Protein AF-A0A955TTD7-F1 (afdb_monomer)

Nearest PDB structures (foldseek):
  1kou-assembly1_A  TM=7.572E-01  e=1.643E-02  Halorhodospira halophila
  6zj8-assembly4_D  TM=6.982E-01  e=5.301E-02  Bordetella pertussis Tohama I
  6zj8-assembly3_C  TM=7.138E-01  e=6.038E-02  Bordetella pertussis Tohama I
  3mfx-assembly1_A  TM=6.572E-01  e=6.038E-02  Shewanella oneidensis
  3mfx-assembly2_C-2  TM=6.279E-01  e=3.829E-02  Shewanella oneidensis

Structure (mmCIF, N/CA/C/O backbone):
data_AF-A0A955TTD7-F1
#
_entry.id   AF-A0A955TTD7-F1
#
loop_
_atom_site.group_PDB
_atom_site.id
_atom_site.type_symbol
_atom_site.label_atom_id
_atom_site.label_alt_id
_atom_site.label_comp_id
_atom_site.label_asym_id
_atom_site.label_entity_id
_atom_site.label_seq_id
_atom_site.pdbx_PDB_ins_code
_atom_site.Cartn_x
_atom_site.Cartn_y
_atom_site.Cartn_z
_atom_site.occupancy
_atom_site.B_iso_or_equiv
_atom_site.auth_seq_id
_atom_site.auth_comp_id
_atom_site.auth_asym_id
_atom_site.auth_atom_id
_atom_site.pdbx_PDB_model_num
ATOM 1 N N . GLY A 1 1 ? -37.649 -7.348 32.195 1.00 76.44 1 GLY A N 1
ATOM 2 C CA . GLY A 1 1 ? -37.322 -6.720 30.898 1.00 76.44 1 GLY A CA 1
ATOM 3 C C . GLY A 1 1 ? -35.861 -6.312 30.873 1.00 76.44 1 GLY A C 1
ATOM 4 O O . GLY A 1 1 ? -35.166 -6.601 31.840 1.00 76.44 1 GLY A O 1
ATOM 5 N N . VAL A 1 2 ? -35.398 -5.681 29.789 1.00 82.06 2 VAL A N 1
ATOM 6 C CA . VAL A 1 2 ? -34.127 -4.926 29.776 1.00 82.06 2 VAL A CA 1
ATOM 7 C C . VAL A 1 2 ? -34.253 -3.781 30.783 1.00 82.06 2 VAL A C 1
ATOM 9 O O . VAL A 1 2 ? -35.307 -3.154 30.850 1.00 82.06 2 VAL A O 1
ATOM 12 N N . VAL A 1 3 ? -33.215 -3.556 31.587 1.00 84.88 3 VAL A N 1
ATOM 13 C CA . VAL A 1 3 ? -33.189 -2.521 32.638 1.00 84.88 3 VAL A CA 1
ATOM 14 C C . VAL A 1 3 ? -32.110 -1.469 32.353 1.00 84.88 3 VAL A C 1
ATOM 16 O O . VAL A 1 3 ? -32.214 -0.354 32.848 1.00 84.88 3 VAL A O 1
ATOM 19 N N . ALA A 1 4 ? -31.110 -1.779 31.517 1.00 88.38 4 ALA A N 1
ATOM 20 C CA . ALA A 1 4 ? -30.067 -0.837 31.116 1.00 88.38 4 ALA A CA 1
ATOM 21 C C . ALA A 1 4 ? -29.608 -1.046 29.661 1.00 88.38 4 ALA A C 1
ATOM 23 O O . ALA A 1 4 ? -29.599 -2.172 29.154 1.00 88.38 4 ALA A O 1
ATOM 24 N N . PHE A 1 5 ? -29.197 0.050 29.019 1.00 91.94 5 PHE A N 1
ATOM 25 C CA . PHE A 1 5 ? -28.624 0.108 27.672 1.00 91.94 5 PHE A CA 1
ATOM 26 C C . PHE A 1 5 ? -27.429 1.069 27.653 1.00 91.94 5 PHE A C 1
ATOM 28 O O . PHE A 1 5 ? -27.486 2.119 28.292 1.00 91.94 5 PHE A O 1
ATOM 35 N N . ALA A 1 6 ? -26.369 0.714 26.926 1.00 90.56 6 ALA A N 1
ATOM 36 C CA . ALA A 1 6 ? -25.225 1.585 26.682 1.00 90.56 6 ALA A CA 1
ATOM 37 C C . ALA A 1 6 ? -24.784 1.478 25.217 1.00 90.56 6 ALA A C 1
ATOM 39 O O . ALA A 1 6 ? -24.499 0.382 24.734 1.00 90.56 6 ALA A O 1
ATOM 40 N N . GLY A 1 7 ? -24.733 2.615 24.524 1.00 91.06 7 GLY A N 1
ATOM 41 C CA . GLY A 1 7 ? -24.202 2.736 23.170 1.00 91.06 7 GLY A CA 1
ATOM 42 C C . GLY A 1 7 ? -22.867 3.471 23.192 1.00 91.06 7 GLY A C 1
ATOM 43 O O . GLY A 1 7 ? -22.771 4.538 23.793 1.00 91.06 7 GLY A O 1
ATOM 44 N N . TYR A 1 8 ? -21.859 2.907 22.534 1.00 92.44 8 TYR A N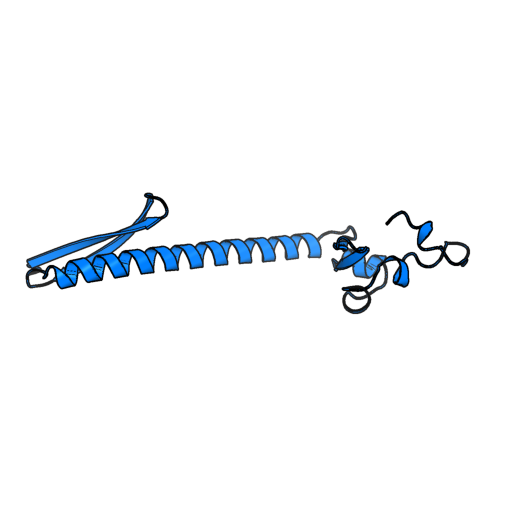 1
ATOM 45 C CA . TYR A 1 8 ? -20.527 3.485 22.399 1.00 92.44 8 TYR A CA 1
ATOM 46 C C . TYR A 1 8 ? -20.202 3.692 20.921 1.00 92.44 8 TYR A C 1
ATOM 48 O O . TYR A 1 8 ? -20.277 2.729 20.151 1.00 92.44 8 TYR A O 1
ATOM 56 N N . PRO A 1 9 ? -19.873 4.923 20.499 1.00 93.44 9 PRO A N 1
ATOM 57 C CA . PRO A 1 9 ? -19.512 5.178 19.117 1.00 93.44 9 PRO A CA 1
ATOM 58 C C . PRO A 1 9 ? -18.157 4.537 18.802 1.00 93.44 9 PRO A C 1
ATOM 60 O O . PRO A 1 9 ? -17.227 4.589 19.603 1.00 93.44 9 PRO A O 1
ATOM 63 N N . LEU A 1 10 ? -18.055 3.948 17.618 1.00 95.62 10 LEU A N 1
ATOM 64 C CA . LEU A 1 10 ? -16.788 3.575 17.000 1.00 95.62 10 LEU A CA 1
ATOM 65 C C . LEU A 1 10 ? -16.329 4.797 16.204 1.00 95.62 10 LEU A C 1
ATOM 67 O O . LEU A 1 10 ? -17.021 5.192 15.266 1.00 95.62 10 LEU A O 1
ATOM 71 N N . LEU A 1 11 ? -15.236 5.437 16.615 1.00 92.06 11 LEU A N 1
ATOM 72 C CA . LEU A 1 11 ? -14.808 6.732 16.081 1.00 92.06 11 LEU A CA 1
ATOM 73 C C . LEU A 1 11 ? -13.527 6.616 15.253 1.00 92.06 11 LEU A C 1
ATOM 75 O O . LEU A 1 11 ? -12.582 5.955 15.676 1.00 92.06 11 LEU A O 1
ATOM 79 N N . LYS A 1 12 ? -13.473 7.350 14.140 1.00 88.62 12 LYS A N 1
ATOM 80 C CA . LYS A 1 12 ? -12.256 7.650 13.374 1.00 88.62 12 LYS A CA 1
ATOM 81 C C . LYS A 1 12 ? -12.187 9.153 13.151 1.00 88.62 12 LYS A C 1
ATOM 83 O O . LYS A 1 12 ? -13.119 9.700 12.586 1.00 88.62 12 LYS A O 1
ATOM 88 N N . ASP A 1 13 ? -11.123 9.823 13.591 1.00 86.00 13 ASP A N 1
ATOM 89 C CA . ASP A 1 13 ? -10.920 11.267 13.365 1.00 86.00 13 ASP A CA 1
ATOM 90 C C . ASP A 1 13 ? -12.170 12.136 13.645 1.00 86.00 13 ASP A C 1
ATOM 92 O O . ASP A 1 13 ? -12.456 13.095 12.937 1.00 86.00 13 ASP A O 1
ATOM 96 N N . GLN A 1 14 ? -12.916 11.799 14.709 1.00 82.88 14 GLN A N 1
ATOM 97 C CA . GLN A 1 14 ? -14.195 12.415 15.120 1.00 82.88 14 GLN A CA 1
ATOM 98 C C . GLN A 1 14 ? -15.434 12.061 14.268 1.00 82.88 14 GLN A C 1
ATOM 100 O O . GLN A 1 14 ? -16.538 12.503 14.589 1.00 82.88 14 GLN A O 1
ATOM 105 N N . GLU A 1 15 ? -15.298 11.212 13.253 1.00 91.31 15 GLU A N 1
ATOM 106 C CA . GLU A 1 15 ? -16.392 10.621 12.479 1.00 91.31 15 GLU A CA 1
ATOM 107 C C . GLU A 1 15 ? -16.868 9.293 13.098 1.00 91.31 15 GLU A C 1
ATOM 109 O O . GLU A 1 15 ? -16.071 8.465 13.544 1.00 91.31 15 GLU A O 1
ATOM 114 N N . ILE A 1 16 ? -18.187 9.071 13.133 1.00 92.25 16 ILE A N 1
ATOM 115 C CA . ILE A 1 16 ? -18.786 7.834 13.652 1.00 92.25 16 ILE A CA 1
ATOM 116 C C . ILE A 1 16 ? -18.799 6.774 12.549 1.00 92.25 16 ILE A C 1
ATOM 118 O O . ILE A 1 16 ? -19.583 6.854 11.607 1.00 92.25 16 ILE A O 1
ATOM 122 N N . MET A 1 17 ? -17.995 5.729 12.723 1.00 93.25 17 MET A N 1
ATOM 123 C CA . MET A 1 17 ? -17.984 4.541 11.863 1.00 93.25 17 MET A CA 1
ATOM 124 C C . MET A 1 17 ? -19.138 3.582 12.177 1.00 93.25 17 MET A C 1
ATOM 126 O O . MET A 1 17 ? -19.542 2.774 11.342 1.00 93.25 17 MET A O 1
ATOM 130 N N . GLY A 1 18 ? -19.654 3.633 13.404 1.00 92.75 18 GLY A N 1
ATOM 131 C CA . GLY A 1 18 ? -20.729 2.767 13.869 1.00 92.75 18 GLY A CA 1
ATOM 132 C C . GLY A 1 18 ? -20.987 2.916 15.362 1.00 92.75 18 GLY A C 1
ATOM 133 O O . GLY A 1 18 ? -20.396 3.760 16.032 1.00 92.75 18 GLY A O 1
ATOM 134 N N . VAL A 1 19 ? -21.873 2.079 15.897 1.00 93.75 19 VAL A N 1
ATOM 135 C CA . VAL A 1 19 ? -22.201 2.057 17.328 1.00 93.75 19 VAL A CA 1
ATOM 136 C C . VAL A 1 19 ? -22.124 0.626 17.839 1.00 93.75 19 VAL A C 1
ATOM 138 O O . VAL A 1 19 ? -22.779 -0.268 17.306 1.00 93.75 19 VAL A O 1
ATOM 141 N N . MET A 1 20 ? -21.354 0.418 18.903 1.00 93.88 20 MET A N 1
ATOM 142 C CA . MET A 1 20 ? -21.404 -0.798 19.704 1.00 93.88 20 MET A CA 1
ATOM 143 C C . MET A 1 20 ? -22.458 -0.626 20.798 1.00 93.88 20 MET A C 1
ATOM 145 O O . MET A 1 20 ? -22.456 0.370 21.515 1.00 93.88 20 MET A O 1
ATOM 149 N N . ALA A 1 21 ? -23.352 -1.598 20.945 1.00 91.75 21 ALA A N 1
ATOM 150 C CA . ALA A 1 21 ? -24.447 -1.546 21.905 1.00 91.75 21 ALA A CA 1
ATOM 151 C C . ALA A 1 21 ? -24.374 -2.701 22.908 1.00 91.75 21 ALA A C 1
ATOM 153 O O . ALA A 1 21 ? -24.163 -3.852 22.523 1.00 91.75 21 ALA A O 1
ATOM 154 N N . LEU A 1 22 ? -24.619 -2.401 24.184 1.00 92.62 22 LEU A N 1
ATOM 155 C CA . LEU A 1 22 ? -24.759 -3.386 25.252 1.00 92.62 22 LEU A CA 1
ATOM 156 C C . LEU A 1 22 ? -26.128 -3.247 25.928 1.00 92.62 22 LEU A C 1
ATOM 158 O O . LEU A 1 22 ? -26.583 -2.139 26.216 1.00 92.62 22 LEU A O 1
ATOM 162 N N . PHE A 1 23 ? -26.769 -4.378 26.223 1.00 93.50 23 PHE A N 1
ATOM 163 C CA . PHE A 1 23 ? -28.071 -4.449 26.890 1.00 93.50 23 PHE A CA 1
ATOM 164 C C . PHE A 1 23 ? -27.964 -5.336 28.127 1.00 93.50 23 PHE A C 1
ATOM 166 O O . PHE A 1 23 ? -27.381 -6.419 28.066 1.00 93.50 23 PHE A O 1
ATOM 173 N N . ALA A 1 24 ? -28.555 -4.912 29.243 1.00 92.94 24 ALA A N 1
ATOM 174 C CA . ALA A 1 24 ? -28.508 -5.667 30.491 1.00 92.94 24 ALA A CA 1
ATOM 175 C C . ALA A 1 24 ? -29.837 -5.644 31.254 1.00 92.94 24 ALA A C 1
ATOM 177 O O . ALA A 1 24 ? -30.676 -4.755 31.094 1.00 92.94 24 ALA A O 1
ATOM 178 N N . LYS A 1 25 ? -30.026 -6.650 32.117 1.00 93.81 25 LYS A N 1
ATOM 179 C CA . LYS A 1 25 ? -31.155 -6.741 33.064 1.00 93.81 25 LYS A CA 1
ATOM 180 C C . LYS A 1 25 ? -30.845 -6.100 34.428 1.00 93.81 25 LYS A C 1
ATOM 182 O O . LYS A 1 25 ? -31.674 -6.165 35.327 1.00 93.81 25 LYS A O 1
ATOM 187 N N . SER A 1 26 ? -29.677 -5.477 34.572 1.00 93.00 26 SER A N 1
ATOM 188 C CA . SER A 1 26 ? -29.209 -4.760 35.762 1.00 93.00 26 SER A CA 1
ATOM 189 C C . SER A 1 26 ? -28.415 -3.512 35.343 1.00 93.00 26 SER A C 1
ATOM 191 O O . SER A 1 26 ? -27.887 -3.504 34.228 1.00 93.00 26 SER A O 1
ATOM 193 N N . PRO A 1 27 ? -28.304 -2.476 36.197 1.00 93.38 27 PRO A N 1
ATOM 194 C CA . PRO A 1 27 ? -27.476 -1.300 35.916 1.00 93.38 27 PRO A CA 1
ATOM 195 C C . PRO A 1 27 ? -26.005 -1.656 35.654 1.00 93.38 27 PRO A C 1
ATOM 197 O O . PRO A 1 27 ? -25.481 -2.609 36.235 1.00 93.38 27 PRO A O 1
ATOM 200 N N . PHE A 1 28 ? -25.335 -0.881 34.796 1.00 93.00 28 PHE A N 1
ATOM 201 C CA . PHE A 1 28 ? -23.901 -1.035 34.537 1.00 93.00 28 PHE A CA 1
ATOM 202 C C . PHE A 1 28 ? -23.062 -0.391 35.640 1.00 93.00 28 PHE A C 1
ATOM 204 O O . PHE A 1 28 ? -23.407 0.670 36.155 1.00 93.00 28 PHE A O 1
ATOM 211 N N . SER A 1 29 ? -21.929 -1.015 35.959 1.00 94.19 29 SER A N 1
ATOM 212 C CA . SER A 1 29 ? -20.897 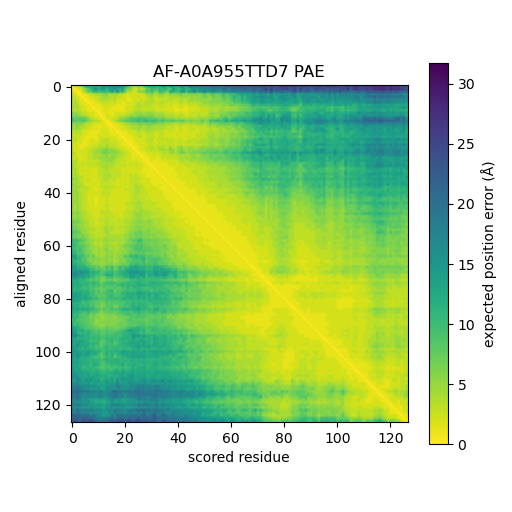-0.388 36.788 1.00 94.19 29 SER A CA 1
ATOM 213 C C . SER A 1 29 ? -20.046 0.583 35.963 1.00 94.19 29 SER A C 1
ATOM 215 O O . SER A 1 29 ? -19.901 0.402 34.751 1.00 94.19 29 SER A O 1
ATOM 217 N N . GLU A 1 30 ? -19.410 1.562 36.610 1.00 93.19 30 GLU A N 1
ATOM 218 C CA . GLU A 1 30 ? -18.443 2.441 35.933 1.00 93.19 30 GLU A CA 1
ATOM 219 C C . GLU A 1 30 ? -17.274 1.666 35.317 1.00 93.19 30 GLU A C 1
ATOM 221 O O . GLU A 1 30 ? -16.800 2.019 34.240 1.00 93.19 30 GLU A O 1
ATOM 226 N N . LEU A 1 31 ? -16.836 0.575 35.960 1.00 94.44 31 LEU A N 1
ATOM 227 C CA . LEU A 1 31 ? -15.813 -0.310 35.406 1.00 94.44 31 LEU A CA 1
ATOM 228 C C . LEU A 1 31 ? -16.264 -0.881 34.056 1.00 94.44 31 LEU A C 1
ATOM 230 O O . LEU A 1 31 ? -15.526 -0.789 33.081 1.00 94.44 31 LEU A O 1
ATOM 234 N N . THR A 1 32 ? -17.496 -1.395 33.974 1.00 92.44 32 THR A N 1
ATOM 235 C CA . THR A 1 32 ? -18.076 -1.917 32.726 1.00 92.44 32 THR A CA 1
ATOM 236 C C . THR A 1 32 ? -18.115 -0.853 31.631 1.00 92.44 32 THR A C 1
ATOM 238 O O . THR A 1 32 ? -17.725 -1.124 30.498 1.00 92.44 32 THR A O 1
ATOM 241 N N . LEU A 1 33 ? -18.558 0.360 31.965 1.00 91.06 33 LEU A N 1
ATOM 242 C CA . LEU A 1 33 ? -18.637 1.479 31.023 1.00 91.06 33 LEU A CA 1
ATOM 243 C C . LEU A 1 33 ? -17.244 1.920 30.533 1.00 91.06 33 LEU A C 1
ATOM 245 O O . LEU A 1 33 ? -17.050 2.177 29.344 1.00 91.06 33 LEU A O 1
ATOM 249 N N . ASN A 1 34 ? -16.244 1.942 31.416 1.00 91.00 34 ASN A N 1
ATOM 250 C CA . ASN A 1 34 ? -14.858 2.233 31.043 1.00 91.00 34 ASN A CA 1
ATOM 251 C C . ASN A 1 34 ? -14.255 1.149 30.144 1.00 91.00 34 ASN A C 1
ATOM 253 O O . ASN A 1 34 ? -13.583 1.475 29.164 1.00 91.00 34 ASN A O 1
ATOM 257 N N . THR A 1 35 ? -14.530 -0.124 30.430 1.00 91.75 35 THR A N 1
ATOM 258 C CA . THR A 1 35 ? -14.114 -1.235 29.567 1.00 91.75 35 THR A CA 1
ATOM 259 C C . THR A 1 35 ? -14.775 -1.151 28.191 1.00 91.75 35 THR A C 1
ATOM 261 O O . THR A 1 35 ? -14.092 -1.338 27.188 1.00 91.75 35 THR A O 1
ATOM 264 N N . LEU A 1 36 ? -16.070 -0.819 28.115 1.00 91.56 36 LEU A N 1
ATOM 265 C CA . LEU A 1 36 ? -16.764 -0.653 26.833 1.00 91.56 36 LEU A CA 1
ATOM 266 C C . LEU A 1 36 ? -16.142 0.447 25.975 1.00 91.56 36 LEU A C 1
ATOM 268 O O . LEU A 1 36 ? -15.953 0.224 24.784 1.00 91.56 36 LEU A O 1
ATOM 272 N N . ARG A 1 37 ? -15.763 1.580 26.579 1.00 89.56 37 ARG A N 1
ATOM 273 C CA . ARG A 1 37 ? -15.041 2.654 25.882 1.00 89.56 37 ARG A CA 1
ATOM 274 C C . ARG A 1 37 ? -13.700 2.177 25.315 1.00 89.56 37 ARG A C 1
ATOM 276 O O . ARG A 1 37 ? -13.403 2.407 24.152 1.00 89.56 37 ARG A O 1
ATOM 283 N N . MET A 1 38 ? -12.902 1.461 26.108 1.00 91.12 38 MET A N 1
ATOM 284 C CA . MET A 1 38 ? -11.631 0.919 25.609 1.00 91.12 38 MET A CA 1
ATOM 285 C C . MET A 1 38 ? -11.837 -0.062 24.452 1.00 91.12 38 MET A C 1
ATOM 287 O O . MET A 1 38 ? -11.049 -0.082 23.509 1.00 91.12 38 MET A O 1
ATOM 291 N N . ILE A 1 39 ? -12.872 -0.901 24.526 1.00 94.50 39 ILE A N 1
ATOM 292 C CA . ILE A 1 39 ? -13.178 -1.869 23.471 1.00 94.50 39 ILE A CA 1
ATOM 293 C C . ILE A 1 39 ? -13.689 -1.158 22.213 1.00 94.50 39 ILE A C 1
ATOM 295 O O . ILE A 1 39 ? -13.271 -1.537 21.122 1.00 94.50 39 ILE A O 1
ATOM 299 N N . SER A 1 40 ? -14.537 -0.128 22.331 1.00 93.62 40 SER A N 1
ATOM 300 C CA . SER A 1 40 ? -14.995 0.636 21.162 1.00 93.62 40 SER A CA 1
ATOM 301 C C . SER A 1 40 ? -13.829 1.264 20.408 1.00 93.62 40 SER A C 1
ATOM 303 O O . SER A 1 40 ? -13.794 1.172 19.183 1.00 93.62 40 SER A O 1
ATOM 305 N N . ASP A 1 41 ? -12.848 1.813 21.127 1.00 90.69 41 ASP A N 1
ATOM 306 C CA . ASP A 1 41 ? -11.672 2.433 20.512 1.00 90.69 41 ASP A CA 1
ATOM 307 C C . ASP A 1 41 ? -10.834 1.387 19.756 1.00 90.69 41 ASP A C 1
ATOM 309 O O . ASP A 1 41 ? -10.510 1.574 18.584 1.00 90.69 41 ASP A O 1
ATOM 313 N N . HIS A 1 42 ? -10.565 0.227 20.370 1.00 93.38 42 HIS A N 1
ATOM 314 C CA . HIS A 1 42 ? -9.831 -0.856 19.702 1.00 93.38 42 HIS A CA 1
ATOM 315 C C . HIS A 1 42 ? -10.576 -1.430 18.493 1.00 93.38 42 HIS A C 1
ATOM 317 O O . HIS A 1 42 ? -9.950 -1.745 17.481 1.00 93.38 42 HIS A O 1
ATOM 323 N N . ILE A 1 43 ? -11.901 -1.580 18.578 1.00 95.56 43 ILE A N 1
ATOM 324 C CA . ILE A 1 43 ? -12.712 -2.049 17.449 1.00 95.56 43 ILE A CA 1
ATOM 325 C C . ILE A 1 43 ? -12.661 -1.028 16.311 1.00 95.56 43 ILE A C 1
ATOM 327 O O . ILE A 1 43 ? -12.474 -1.428 15.164 1.00 95.56 43 ILE A O 1
ATOM 331 N N . ALA A 1 44 ? -12.790 0.267 16.609 1.00 94.31 44 ALA A N 1
ATOM 332 C CA . ALA A 1 44 ? -12.704 1.316 15.598 1.00 94.31 44 ALA A CA 1
ATOM 333 C C . ALA A 1 44 ? -11.345 1.284 14.877 1.00 94.31 44 ALA A C 1
ATOM 335 O O . ALA A 1 44 ? -11.309 1.199 13.649 1.00 94.31 44 ALA A O 1
ATOM 336 N N . MET A 1 45 ? -10.243 1.211 15.635 1.00 93.31 45 MET A N 1
ATOM 337 C CA . MET A 1 45 ? -8.889 1.074 15.081 1.00 93.31 45 MET A CA 1
ATOM 338 C C . MET A 1 45 ? -8.733 -0.183 14.213 1.00 93.31 45 MET A C 1
ATOM 340 O O . MET A 1 45 ? -8.119 -0.136 13.147 1.00 93.31 45 MET A O 1
ATOM 344 N N . ALA A 1 46 ? -9.286 -1.320 14.646 1.00 95.19 46 ALA A N 1
ATOM 345 C CA . ALA A 1 46 ? -9.202 -2.569 13.893 1.00 95.19 46 ALA A CA 1
ATOM 346 C C . ALA A 1 46 ? -10.001 -2.515 12.580 1.00 95.19 46 ALA A C 1
ATOM 348 O O . ALA A 1 46 ? -9.512 -2.981 11.549 1.00 95.19 46 ALA A O 1
ATOM 349 N N . ILE A 1 47 ? -11.208 -1.935 12.600 1.00 94.50 47 ILE A N 1
ATOM 350 C CA . ILE A 1 47 ? -12.025 -1.736 11.394 1.00 94.50 47 ILE A CA 1
ATOM 351 C C . ILE A 1 47 ? -11.288 -0.825 10.412 1.00 94.50 47 ILE A C 1
ATOM 353 O O . ILE A 1 47 ? -11.205 -1.153 9.229 1.00 94.50 47 ILE A O 1
ATOM 357 N N . GLU A 1 48 ? -10.728 0.285 10.890 1.00 92.81 48 GLU A N 1
ATOM 358 C CA . GLU A 1 48 ? -9.953 1.198 10.055 1.00 92.81 48 GLU A CA 1
ATOM 359 C C . GLU A 1 48 ? -8.745 0.496 9.424 1.00 92.81 48 GLU A C 1
ATOM 361 O O . GLU A 1 48 ? -8.579 0.536 8.202 1.00 92.81 48 GLU A O 1
ATOM 366 N N . GLY A 1 49 ? -7.934 -0.192 10.231 1.00 94.38 49 GLY A N 1
ATOM 367 C CA . GLY A 1 49 ? -6.768 -0.921 9.736 1.00 94.38 49 GLY A CA 1
ATOM 368 C C . GLY A 1 49 ? -7.145 -1.960 8.678 1.00 94.38 49 GLY A C 1
ATOM 369 O O . GLY A 1 49 ? -6.478 -2.072 7.648 1.00 94.38 49 GLY A O 1
ATOM 370 N N . TYR A 1 50 ? -8.260 -2.666 8.884 1.00 96.06 50 TYR A N 1
ATOM 371 C CA . TYR A 1 50 ? -8.790 -3.606 7.901 1.00 96.06 50 TYR A CA 1
ATOM 372 C C . TYR A 1 50 ? -9.209 -2.910 6.597 1.00 96.06 50 TYR A C 1
ATOM 374 O O . TYR A 1 50 ? -8.830 -3.365 5.518 1.00 96.06 50 TYR A O 1
ATOM 382 N N . GLN A 1 51 ? -9.938 -1.792 6.671 1.00 93.44 51 GLN A N 1
ATOM 383 C CA . GLN A 1 51 ? -10.375 -1.036 5.491 1.00 93.44 51 GLN A CA 1
ATOM 384 C C . GLN A 1 51 ? -9.196 -0.478 4.686 1.00 93.44 51 GLN A C 1
ATOM 386 O O . GLN A 1 51 ? -9.174 -0.621 3.463 1.00 93.44 51 GLN A O 1
ATOM 391 N N . VAL A 1 52 ? -8.195 0.105 5.355 1.00 96.12 52 VAL A N 1
ATOM 392 C CA . VAL A 1 52 ? -6.970 0.606 4.708 1.00 96.12 52 VAL A CA 1
ATOM 393 C C . VAL A 1 52 ? -6.233 -0.533 4.005 1.00 96.12 52 VAL A C 1
ATOM 395 O O . VAL A 1 52 ? -5.834 -0.397 2.847 1.00 96.12 52 VAL A O 1
ATOM 398 N N . HIS A 1 53 ? -6.099 -1.681 4.673 1.00 97.00 53 HIS A N 1
ATOM 399 C CA . HIS A 1 53 ? -5.441 -2.846 4.094 1.00 97.00 53 HIS A CA 1
ATOM 400 C C . HIS A 1 53 ? -6.182 -3.379 2.859 1.00 97.00 53 HIS A C 1
ATOM 402 O O . HIS A 1 53 ? -5.555 -3.632 1.831 1.00 97.00 53 HIS A O 1
ATOM 408 N N . GLN A 1 54 ? -7.513 -3.495 2.927 1.00 97.62 54 GLN A N 1
ATOM 409 C CA . GLN A 1 54 ? -8.337 -3.915 1.789 1.00 97.62 54 GLN A CA 1
ATOM 410 C C . GLN A 1 54 ? -8.236 -2.937 0.611 1.00 97.62 54 GLN A C 1
ATOM 412 O O . GLN A 1 54 ? -8.062 -3.369 -0.528 1.00 97.62 54 GLN A O 1
ATOM 417 N N . ALA A 1 55 ? -8.288 -1.628 0.869 1.00 96.56 55 ALA A N 1
ATOM 418 C CA . ALA A 1 55 ? -8.151 -0.614 -0.175 1.00 96.56 55 ALA A CA 1
ATOM 419 C C . ALA A 1 55 ? -6.785 -0.695 -0.877 1.00 96.56 55 ALA A C 1
ATOM 421 O O . ALA A 1 55 ? -6.716 -0.645 -2.106 1.00 96.56 55 ALA A O 1
ATOM 422 N N . HIS A 1 56 ? -5.705 -0.888 -0.113 1.00 97.94 56 HIS A N 1
ATOM 423 C CA . HIS A 1 56 ? -4.366 -1.073 -0.671 1.00 97.94 56 HIS A CA 1
ATOM 424 C C . HIS A 1 56 ? -4.263 -2.348 -1.523 1.00 97.94 56 HIS A C 1
ATOM 426 O O . HIS A 1 56 ? -3.701 -2.319 -2.618 1.00 97.94 56 HIS A O 1
ATOM 432 N N . GLN A 1 57 ? -4.825 -3.466 -1.051 1.00 97.75 57 GLN A N 1
ATOM 433 C CA . GLN A 1 57 ? -4.847 -4.7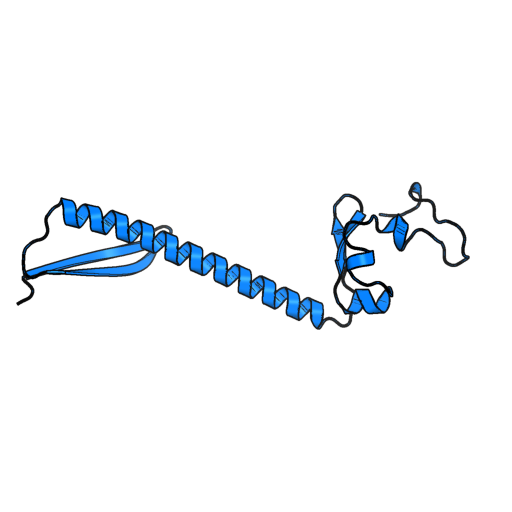23 -1.805 1.00 97.75 57 GLN A CA 1
ATOM 434 C C . GLN A 1 57 ? -5.612 -4.594 -3.124 1.00 97.75 57 GLN A C 1
ATOM 436 O O . GLN A 1 57 ? -5.125 -5.046 -4.161 1.00 97.75 57 GLN A O 1
ATOM 441 N N . GLU A 1 58 ? -6.785 -3.959 -3.109 1.00 97.88 58 GLU A N 1
ATOM 442 C CA . GLU A 1 58 ? -7.571 -3.759 -4.326 1.00 97.88 58 GLU A CA 1
ATOM 443 C C . GLU A 1 58 ? -6.833 -2.858 -5.322 1.00 97.88 58 GLU A C 1
ATOM 445 O O . GLU A 1 58 ? -6.771 -3.198 -6.504 1.00 97.88 58 GLU A O 1
ATOM 450 N N . LEU A 1 59 ? -6.201 -1.775 -4.858 1.00 97.75 59 LEU A N 1
ATOM 451 C CA . LEU A 1 59 ? -5.387 -0.912 -5.714 1.00 97.75 59 LEU A CA 1
ATOM 452 C C . LEU A 1 59 ? -4.193 -1.664 -6.322 1.00 97.75 59 LEU A C 1
ATOM 454 O O . LEU A 1 59 ? -3.961 -1.568 -7.526 1.00 97.75 59 LEU A O 1
ATOM 458 N N . SER A 1 60 ? -3.474 -2.462 -5.525 1.00 96.25 60 SER A N 1
ATOM 459 C CA . SER A 1 60 ? -2.373 -3.306 -6.020 1.00 96.25 60 SER A CA 1
ATOM 460 C C . SER A 1 60 ? -2.860 -4.258 -7.110 1.00 96.25 60 SER A C 1
ATOM 462 O O . SER A 1 60 ? -2.299 -4.308 -8.204 1.00 96.25 60 SER A O 1
ATOM 464 N N . ARG A 1 61 ? -3.980 -4.945 -6.864 1.00 96.81 61 ARG A N 1
ATOM 465 C CA . ARG A 1 61 ? -4.572 -5.887 -7.819 1.00 96.81 61 ARG A CA 1
ATOM 466 C C . ARG A 1 61 ? -5.089 -5.189 -9.080 1.00 96.81 61 ARG A C 1
ATOM 468 O O . ARG A 1 61 ? -5.154 -5.807 -10.143 1.00 96.81 61 ARG A O 1
ATOM 475 N N . GLN A 1 62 ? -5.535 -3.939 -8.981 1.00 97.00 62 GLN A N 1
ATOM 476 C CA . GLN A 1 62 ? -5.910 -3.135 -10.145 1.00 97.00 62 GLN A CA 1
ATOM 477 C C . GLN A 1 62 ? -4.680 -2.747 -10.967 1.00 97.00 62 GLN A C 1
ATOM 479 O O . GLN A 1 62 ? -4.686 -2.964 -12.179 1.00 97.00 62 GLN A O 1
ATOM 484 N N . ASN A 1 63 ? -3.6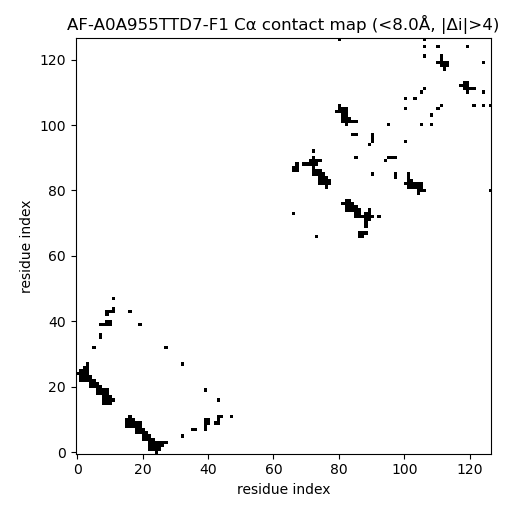17 -2.266 -10.321 1.00 95.19 63 ASN A N 1
ATOM 485 C CA . ASN A 1 63 ? -2.357 -1.928 -10.982 1.00 95.19 63 ASN A CA 1
ATOM 486 C C . ASN A 1 63 ? -1.758 -3.137 -11.711 1.00 95.19 63 ASN A C 1
ATOM 488 O O . ASN A 1 63 ? -1.399 -3.025 -12.881 1.00 95.19 63 ASN A O 1
ATOM 492 N N . GLU A 1 64 ? -1.733 -4.308 -11.071 1.00 93.81 64 GLU A N 1
ATOM 493 C CA . GLU A 1 64 ? -1.288 -5.559 -11.698 1.00 93.81 64 GLU A CA 1
ATOM 494 C C . GLU A 1 64 ? -2.097 -5.892 -12.957 1.00 93.81 64 GLU A C 1
ATOM 496 O O . GLU A 1 64 ? -1.520 -6.222 -13.990 1.00 93.81 64 GLU A O 1
ATOM 501 N N . ARG A 1 65 ? -3.430 -5.755 -12.917 1.00 96.12 65 ARG A N 1
ATOM 502 C CA . ARG A 1 65 ? -4.286 -5.995 -14.094 1.00 96.12 65 ARG A CA 1
ATOM 503 C C . ARG A 1 65 ? -4.029 -4.994 -15.219 1.00 96.12 65 ARG A C 1
ATOM 505 O O . ARG A 1 65 ? -4.027 -5.385 -16.387 1.00 96.12 65 ARG A O 1
ATOM 512 N N . ILE A 1 66 ? -3.820 -3.722 -14.889 1.00 95.88 66 ILE A N 1
ATOM 513 C CA . ILE A 1 66 ? -3.498 -2.682 -15.875 1.00 95.88 66 ILE A CA 1
ATOM 514 C C . ILE A 1 66 ? -2.159 -3.007 -16.543 1.00 95.88 66 ILE A C 1
ATOM 516 O O . ILE A 1 66 ? -2.095 -3.111 -17.765 1.00 95.88 66 ILE A O 1
ATOM 520 N N . LEU A 1 67 ? -1.111 -3.260 -15.756 1.00 95.50 67 LEU A N 1
ATOM 521 C CA . LEU A 1 67 ? 0.213 -3.596 -16.283 1.00 95.50 67 LEU A CA 1
ATOM 522 C C . LEU A 1 67 ? 0.203 -4.896 -17.096 1.00 95.50 67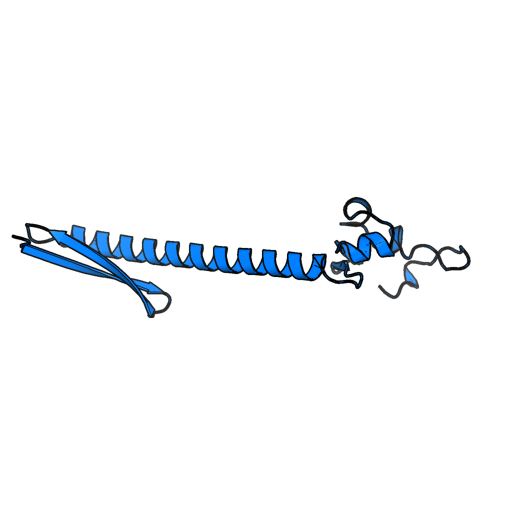 LEU A C 1
ATOM 524 O O . LEU A 1 67 ? 0.851 -4.961 -18.140 1.00 95.50 67 LEU A O 1
ATOM 528 N N . ALA A 1 68 ? -0.545 -5.910 -16.652 1.00 94.25 68 ALA A N 1
ATOM 529 C CA . ALA A 1 68 ? -0.663 -7.191 -17.346 1.00 94.25 68 ALA A CA 1
ATOM 530 C C . ALA A 1 68 ? -1.413 -7.096 -18.685 1.00 94.25 68 ALA A C 1
ATOM 532 O O . ALA A 1 68 ? -1.146 -7.894 -19.583 1.00 94.25 68 ALA A O 1
ATOM 533 N N . SER A 1 69 ? -2.344 -6.146 -18.821 1.00 95.31 69 SER A N 1
ATOM 534 C CA . SER A 1 69 ? -3.138 -5.946 -20.043 1.00 95.31 69 SER A CA 1
ATOM 535 C C . SER A 1 69 ? -2.555 -4.911 -21.007 1.00 95.31 69 SER A C 1
ATOM 537 O O . SER A 1 69 ? -2.972 -4.868 -22.165 1.00 95.31 69 SER A O 1
ATOM 539 N N . ALA A 1 70 ? -1.587 -4.103 -20.567 1.00 95.62 70 ALA A N 1
ATOM 540 C CA . ALA A 1 70 ? -0.907 -3.141 -21.424 1.00 95.62 70 ALA A CA 1
ATOM 541 C C . ALA A 1 70 ? -0.200 -3.843 -22.599 1.00 95.62 70 ALA A C 1
ATOM 543 O O . ALA A 1 70 ? 0.520 -4.828 -22.423 1.00 95.62 70 ALA A O 1
ATOM 544 N N . GLY A 1 71 ? -0.406 -3.320 -23.812 1.00 92.75 71 GLY A N 1
ATOM 545 C CA . GLY A 1 71 ? 0.297 -3.784 -25.013 1.00 92.75 71 GLY A CA 1
ATOM 546 C C . GLY A 1 71 ? 1.735 -3.267 -25.102 1.00 92.75 71 GLY A C 1
ATOM 547 O O . GLY A 1 71 ? 2.582 -3.903 -25.725 1.00 92.75 71 GLY A O 1
ATOM 548 N N . GLU A 1 72 ? 2.010 -2.137 -24.456 1.00 96.06 72 GLU A N 1
ATOM 549 C CA . GLU A 1 72 ? 3.326 -1.511 -24.382 1.00 96.06 72 GLU A CA 1
ATOM 550 C C . GLU A 1 72 ? 4.173 -2.143 -23.273 1.00 96.06 72 GLU A C 1
ATOM 552 O O . GLU A 1 72 ? 3.670 -2.511 -22.204 1.00 96.06 72 GLU A O 1
ATOM 557 N N . GLY A 1 73 ? 5.475 -2.265 -23.534 1.00 95.00 73 GLY A N 1
ATOM 558 C CA . GLY A 1 73 ? 6.434 -2.726 -22.541 1.00 95.00 73 GLY A CA 1
ATOM 559 C C . GLY A 1 73 ? 6.668 -1.662 -21.479 1.00 95.00 73 GLY A C 1
ATOM 560 O O . GLY A 1 73 ? 7.143 -0.574 -21.787 1.00 95.00 73 GLY A O 1
ATOM 561 N N . ILE A 1 74 ? 6.358 -1.996 -20.230 1.00 95.25 74 ILE A N 1
ATOM 562 C CA . ILE A 1 74 ? 6.567 -1.136 -19.069 1.00 95.25 74 ILE A CA 1
ATOM 563 C C . ILE A 1 74 ? 7.518 -1.862 -18.119 1.00 95.25 74 ILE A C 1
ATOM 565 O O . ILE A 1 74 ? 7.227 -2.970 -17.666 1.00 95.25 74 ILE A O 1
ATOM 569 N N . PHE A 1 75 ? 8.644 -1.232 -17.803 1.00 93.31 75 PHE A N 1
ATOM 570 C CA . PHE A 1 75 ? 9.583 -1.696 -16.787 1.00 93.31 75 PHE A CA 1
ATOM 571 C C . PHE A 1 75 ? 10.082 -0.504 -15.967 1.00 93.31 75 PHE A C 1
ATOM 573 O O . PHE A 1 75 ? 10.071 0.632 -16.443 1.00 93.31 75 PHE A O 1
ATOM 580 N N . GLY A 1 76 ? 10.471 -0.761 -14.723 1.00 93.56 76 GLY A N 1
ATOM 581 C CA . GLY A 1 76 ? 10.938 0.259 -13.788 1.00 93.56 76 GLY A CA 1
ATOM 582 C C . GLY A 1 76 ? 12.383 0.053 -13.379 1.00 93.56 76 GLY A C 1
ATOM 583 O O . GLY A 1 76 ? 12.888 -1.070 -13.406 1.00 93.56 76 GLY A O 1
ATOM 584 N N . LEU A 1 77 ? 13.014 1.146 -12.955 1.00 94.75 77 LEU A N 1
ATOM 585 C CA . LEU A 1 77 ? 14.370 1.184 -12.421 1.00 94.75 77 LEU A CA 1
ATOM 586 C C . LEU A 1 77 ? 14.370 1.802 -11.021 1.00 94.75 77 LEU A C 1
ATOM 588 O O . LEU A 1 77 ? 13.511 2.632 -10.715 1.00 94.75 77 LEU A O 1
ATOM 592 N N . ASP A 1 78 ? 15.323 1.416 -10.179 1.00 95.56 78 ASP A N 1
ATOM 593 C CA . ASP A 1 78 ? 15.672 2.183 -8.984 1.00 95.56 78 ASP A CA 1
ATOM 594 C C . ASP A 1 78 ? 16.651 3.325 -9.314 1.00 95.56 78 ASP A C 1
ATOM 596 O O . ASP A 1 78 ? 17.028 3.549 -10.467 1.00 95.56 78 ASP A O 1
ATOM 600 N N . LEU A 1 79 ? 17.063 4.067 -8.283 1.00 93.31 79 LEU A N 1
ATOM 601 C CA . LEU A 1 79 ? 17.980 5.205 -8.414 1.00 93.31 79 LEU A CA 1
ATOM 602 C C . LEU A 1 79 ? 19.399 4.808 -8.851 1.00 93.31 79 LEU A C 1
ATOM 604 O O . LEU A 1 79 ? 20.190 5.67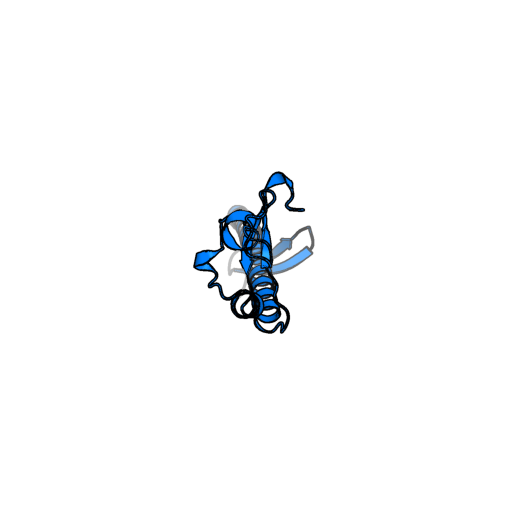8 -9.202 1.00 93.31 79 LEU A O 1
ATOM 608 N N . GLU A 1 80 ? 19.731 3.520 -8.816 1.00 92.50 80 GLU A N 1
ATOM 609 C CA . GLU A 1 80 ? 21.028 2.971 -9.221 1.00 92.50 80 GLU A CA 1
ATOM 610 C C . GLU A 1 80 ? 20.957 2.343 -10.624 1.00 92.50 80 GLU A C 1
ATOM 612 O O . GLU A 1 80 ? 21.916 1.713 -11.082 1.00 92.50 80 GLU A O 1
ATOM 617 N N . GLY A 1 81 ? 19.814 2.491 -11.306 1.00 92.75 81 GLY A N 1
ATOM 618 C CA . GLY A 1 81 ? 19.573 1.949 -12.638 1.00 92.75 81 GLY A CA 1
ATOM 619 C C . GLY A 1 81 ? 19.337 0.438 -12.649 1.00 92.75 81 GLY A C 1
ATOM 620 O O . GLY A 1 81 ? 19.502 -0.198 -13.698 1.00 92.75 81 GLY A O 1
ATOM 621 N N . ARG A 1 82 ? 18.983 -0.169 -11.508 1.00 94.81 82 ARG A N 1
ATOM 622 C CA . ARG A 1 82 ? 18.653 -1.598 -11.430 1.00 94.81 82 ARG A CA 1
ATOM 623 C C . ARG A 1 82 ? 17.179 -1.818 -11.707 1.00 94.81 82 ARG A C 1
ATOM 625 O O . ARG A 1 82 ? 16.347 -1.049 -11.234 1.00 94.81 82 ARG A O 1
ATOM 632 N N . ALA A 1 83 ? 16.836 -2.876 -12.437 1.00 95.19 83 ALA A N 1
ATOM 633 C CA . ALA A 1 83 ? 15.433 -3.148 -12.738 1.00 95.19 83 ALA A CA 1
ATOM 634 C C . ALA A 1 83 ? 14.640 -3.505 -11.467 1.00 95.19 83 ALA A C 1
ATOM 636 O O . ALA A 1 83 ? 15.068 -4.348 -10.679 1.00 95.19 83 ALA A O 1
ATOM 637 N N . THR A 1 84 ? 13.475 -2.887 -11.274 1.00 95.38 84 THR A N 1
ATOM 638 C CA . THR A 1 84 ? 12.610 -3.081 -10.090 1.00 95.38 84 THR A CA 1
ATOM 639 C C . THR A 1 84 ? 11.300 -3.785 -10.406 1.00 95.38 84 THR A C 1
ATOM 641 O O . THR A 1 84 ? 10.755 -4.471 -9.546 1.00 95.38 84 THR A O 1
ATOM 644 N N . PHE A 1 85 ? 10.798 -3.654 -11.634 1.00 93.94 85 PHE A N 1
ATOM 645 C CA . PHE A 1 85 ? 9.662 -4.426 -12.132 1.00 93.94 85 PHE A CA 1
ATOM 646 C C . PHE A 1 85 ? 9.671 -4.477 -13.662 1.00 93.94 85 PHE A C 1
ATOM 648 O O . PHE A 1 85 ? 10.295 -3.644 -14.319 1.00 93.94 85 PHE A O 1
ATOM 655 N N . MET A 1 86 ? 8.929 -5.427 -14.222 1.00 94.94 86 MET A N 1
ATOM 656 C CA . MET A 1 86 ? 8.710 -5.589 -15.656 1.00 94.94 86 MET A CA 1
ATOM 657 C C . MET A 1 86 ? 7.311 -6.170 -15.866 1.00 94.94 86 MET A C 1
ATOM 659 O O . MET A 1 86 ? 6.935 -7.134 -15.200 1.00 94.94 86 MET A O 1
ATOM 663 N N . ASN A 1 87 ? 6.525 -5.586 -16.771 1.00 96.06 87 ASN A N 1
ATOM 664 C CA . ASN A 1 87 ? 5.241 -6.157 -17.164 1.00 96.06 87 ASN A CA 1
ATOM 665 C C . ASN A 1 87 ? 5.418 -7.252 -18.245 1.00 96.06 87 ASN A C 1
ATOM 667 O O . ASN A 1 87 ? 6.470 -7.337 -18.885 1.00 96.06 87 ASN A O 1
ATOM 671 N N . PRO A 1 88 ? 4.385 -8.072 -18.521 1.00 96.00 88 PRO A N 1
ATOM 672 C CA . PRO A 1 88 ? 4.486 -9.149 -19.508 1.00 96.00 88 PRO A CA 1
ATOM 673 C C . PRO A 1 88 ? 4.818 -8.679 -20.932 1.00 96.00 88 PRO A C 1
ATOM 675 O O . PRO A 1 88 ? 5.424 -9.419 -21.703 1.00 96.00 88 PRO A O 1
ATOM 678 N N . ALA A 1 89 ? 4.402 -7.469 -21.319 1.00 96.81 89 ALA A N 1
ATOM 679 C CA . ALA A 1 89 ? 4.743 -6.916 -22.627 1.00 96.81 89 ALA A CA 1
ATOM 680 C C . ALA A 1 89 ? 6.231 -6.557 -22.729 1.00 96.81 89 ALA A C 1
ATOM 682 O O . ALA A 1 89 ? 6.845 -6.866 -23.746 1.00 96.81 89 ALA A O 1
ATOM 683 N N . ALA A 1 90 ? 6.828 -5.989 -21.678 1.00 95.88 90 ALA A N 1
ATOM 684 C CA . ALA A 1 90 ? 8.258 -5.706 -21.628 1.00 95.88 90 ALA A CA 1
ATOM 685 C C . ALA A 1 90 ? 9.075 -6.997 -21.697 1.00 95.88 90 ALA A C 1
ATOM 687 O O . ALA A 1 90 ? 10.027 -7.047 -22.470 1.00 95.88 90 ALA A O 1
ATOM 688 N N . ALA A 1 91 ? 8.666 -8.043 -20.970 1.00 95.00 91 ALA A N 1
ATOM 689 C CA . ALA A 1 91 ? 9.323 -9.351 -21.020 1.00 95.00 91 ALA A CA 1
ATOM 690 C C . ALA A 1 91 ? 9.395 -9.889 -22.458 1.00 95.00 91 ALA A C 1
ATOM 692 O O . ALA A 1 91 ? 10.466 -10.217 -22.964 1.00 95.00 91 ALA A O 1
ATOM 693 N N . ARG A 1 92 ? 8.263 -9.860 -23.177 1.00 95.06 92 ARG A N 1
ATOM 694 C CA . ARG A 1 92 ? 8.196 -10.292 -24.584 1.00 95.06 92 ARG A CA 1
ATOM 695 C C . ARG A 1 92 ? 9.020 -9.422 -25.531 1.00 95.06 92 ARG A C 1
ATOM 697 O O . ARG A 1 92 ? 9.629 -9.956 -26.450 1.00 95.06 92 ARG A O 1
ATOM 704 N N . LEU A 1 93 ? 8.984 -8.101 -25.358 1.00 93.94 93 LEU A N 1
ATOM 705 C CA . LEU A 1 93 ? 9.661 -7.160 -26.256 1.00 93.94 93 LEU A CA 1
ATOM 706 C C . LEU A 1 93 ? 11.179 -7.172 -26.068 1.00 93.94 93 LEU A C 1
ATOM 708 O O . LEU A 1 93 ? 11.910 -7.066 -27.049 1.00 93.94 93 LEU A O 1
ATOM 712 N N . LEU A 1 94 ? 11.640 -7.289 -24.823 1.00 92.00 94 LEU A N 1
ATOM 713 C CA . LEU A 1 94 ? 13.060 -7.320 -24.483 1.00 92.00 94 LEU A CA 1
ATOM 714 C C . LEU A 1 94 ? 13.652 -8.732 -24.593 1.00 92.00 94 LEU A C 1
ATOM 716 O O . LEU A 1 94 ? 14.861 -8.859 -24.756 1.00 92.00 94 LEU A O 1
ATOM 720 N N . GLY A 1 95 ? 12.816 -9.773 -24.540 1.00 94.44 95 GLY A N 1
ATOM 721 C CA . GLY A 1 95 ? 13.246 -11.168 -24.632 1.00 94.44 95 GLY A CA 1
ATOM 722 C C . GLY A 1 95 ? 13.856 -11.713 -23.341 1.00 94.44 95 GLY A C 1
ATOM 723 O O . GLY A 1 95 ? 14.671 -12.626 -23.412 1.00 94.44 95 GLY A O 1
ATOM 724 N N . TYR A 1 96 ? 13.472 -11.152 -22.193 1.00 93.75 96 TYR A N 1
ATOM 725 C CA . TYR A 1 96 ? 13.961 -11.543 -20.871 1.00 93.75 96 TYR A CA 1
ATOM 726 C C . TYR A 1 96 ? 12.796 -11.868 -19.945 1.00 93.75 96 TYR A C 1
ATOM 728 O O . TYR A 1 96 ? 11.781 -11.163 -19.950 1.00 93.75 96 TYR A O 1
ATOM 736 N N . GLU A 1 97 ? 12.974 -12.880 -19.107 1.00 93.00 97 GLU A N 1
ATOM 737 C CA . GLU A 1 97 ? 12.096 -13.129 -17.969 1.00 93.00 97 GLU A CA 1
ATOM 738 C C . GLU A 1 97 ? 12.436 -12.178 -16.804 1.00 93.00 97 GLU A C 1
ATOM 740 O O . GLU A 1 97 ? 13.585 -11.736 -16.667 1.00 93.00 97 GLU A O 1
ATOM 745 N N . PRO A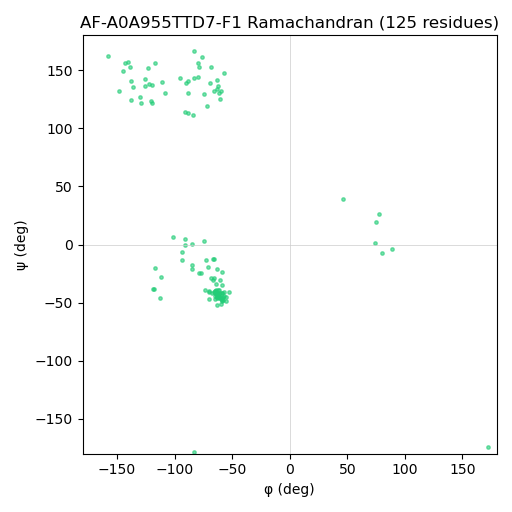 1 98 ? 11.468 -11.842 -15.929 1.00 90.69 98 PRO A N 1
ATOM 746 C CA . PRO A 1 98 ? 11.705 -10.942 -14.800 1.00 90.69 98 PRO A CA 1
ATOM 747 C C . PRO A 1 98 ? 12.896 -11.365 -13.929 1.00 90.69 98 PRO A C 1
ATOM 749 O O . PRO A 1 98 ? 13.708 -10.529 -13.531 1.00 90.69 98 PRO A O 1
ATOM 752 N N . GLU A 1 99 ? 13.059 -12.660 -13.671 1.00 92.56 99 GLU A N 1
ATOM 753 C CA . GLU A 1 99 ? 14.135 -13.199 -12.833 1.00 92.56 99 GLU A CA 1
ATOM 754 C C . GLU A 1 99 ? 15.536 -12.932 -13.410 1.00 92.56 99 GLU A C 1
ATOM 756 O O . GLU A 1 99 ? 16.523 -12.938 -12.672 1.00 92.56 99 GLU A O 1
ATOM 761 N N . GLU A 1 100 ? 15.638 -12.667 -14.713 1.00 92.56 100 GLU A N 1
ATOM 762 C CA . GLU A 1 100 ? 16.905 -12.401 -15.395 1.00 92.56 100 GLU A CA 1
ATOM 763 C C . GLU A 1 100 ? 17.340 -10.937 -15.302 1.00 92.56 100 GLU A C 1
ATOM 765 O O . GLU A 1 100 ? 18.519 -10.644 -15.530 1.00 92.56 100 GLU A O 1
ATOM 770 N N . LEU A 1 101 ? 16.416 -10.028 -14.968 1.00 91.75 101 LEU A N 1
ATOM 771 C CA . LEU A 1 101 ? 16.630 -8.579 -14.978 1.00 91.75 101 LEU A CA 1
ATOM 772 C C . LEU A 1 101 ? 16.470 -7.925 -13.606 1.00 91.75 101 LEU A C 1
ATOM 774 O O . LEU A 1 101 ? 17.224 -7.003 -13.289 1.00 91.75 101 LEU A O 1
ATOM 778 N N . ILE A 1 102 ? 15.515 -8.371 -12.790 1.00 94.69 102 ILE A N 1
ATOM 779 C CA . ILE A 1 102 ? 15.182 -7.708 -11.524 1.00 94.69 102 ILE A CA 1
ATOM 780 C C . ILE A 1 102 ? 16.392 -7.699 -10.575 1.00 94.69 102 ILE A C 1
ATOM 782 O O . ILE A 1 102 ? 17.054 -8.710 -10.352 1.00 94.69 102 ILE A O 1
ATOM 786 N N . GLY A 1 103 ? 16.705 -6.520 -10.031 1.00 94.75 103 GLY A N 1
ATOM 787 C CA . GLY A 1 103 ? 17.859 -6.256 -9.166 1.00 94.75 103 GLY A CA 1
ATOM 788 C C . GLY A 1 103 ? 19.191 -6.053 -9.903 1.00 94.75 103 GLY A C 1
ATOM 789 O O . GLY A 1 103 ? 20.192 -5.666 -9.282 1.00 94.75 103 GLY A O 1
ATOM 790 N N . ARG A 1 104 ? 19.239 -6.268 -11.222 1.00 94.12 104 ARG A N 1
ATOM 791 C CA . ARG A 1 104 ? 20.463 -6.105 -12.017 1.00 94.12 104 ARG A CA 1
ATOM 792 C C . ARG A 1 104 ? 20.529 -4.718 -12.651 1.00 94.12 104 ARG A C 1
ATOM 794 O O . ARG A 1 104 ? 19.493 -4.217 -13.091 1.00 94.12 104 ARG A O 1
ATOM 801 N N . PRO A 1 105 ? 21.725 -4.103 -12.740 1.00 93.94 105 PRO A N 1
ATOM 802 C CA . PRO A 1 105 ? 21.901 -2.859 -13.479 1.00 93.94 105 PRO A CA 1
ATOM 803 C C . PRO A 1 105 ? 21.531 -3.078 -14.944 1.00 93.94 105 PRO A C 1
ATOM 805 O O . PRO A 1 105 ? 22.083 -3.963 -15.599 1.00 93.94 105 PRO A O 1
ATOM 808 N N . VAL A 1 106 ? 20.613 -2.272 -15.470 1.00 93.00 106 VAL A N 1
ATOM 809 C CA . VAL A 1 106 ? 20.104 -2.471 -16.836 1.00 93.00 106 VAL A CA 1
ATOM 810 C C . VAL A 1 106 ? 21.178 -2.253 -17.893 1.00 93.00 106 VAL A C 1
ATOM 812 O O . VAL A 1 106 ? 21.151 -2.917 -18.928 1.00 93.00 106 VAL A O 1
ATOM 815 N N . HIS A 1 107 ? 22.171 -1.404 -17.617 1.00 93.62 107 HIS A N 1
ATOM 816 C CA . HIS A 1 107 ? 23.316 -1.262 -18.509 1.00 93.62 107 HIS A CA 1
ATOM 817 C C . HIS A 1 107 ? 24.006 -2.604 -18.765 1.00 93.62 107 HIS A C 1
ATOM 819 O O . HIS A 1 107 ? 24.252 -2.954 -19.911 1.00 93.62 107 HIS A O 1
ATOM 825 N N . ASP A 1 108 ? 24.225 -3.394 -17.718 1.00 92.12 108 ASP A N 1
ATOM 826 C CA . ASP A 1 108 ? 25.010 -4.625 -17.790 1.00 92.12 108 ASP A CA 1
ATOM 827 C C . ASP A 1 108 ? 24.273 -5.760 -18.526 1.00 92.12 108 ASP A C 1
ATOM 829 O O . ASP A 1 108 ? 24.892 -6.766 -18.865 1.00 92.12 108 ASP A O 1
ATOM 833 N N . VAL A 1 109 ? 22.959 -5.625 -18.758 1.00 91.12 109 VAL A N 1
ATOM 834 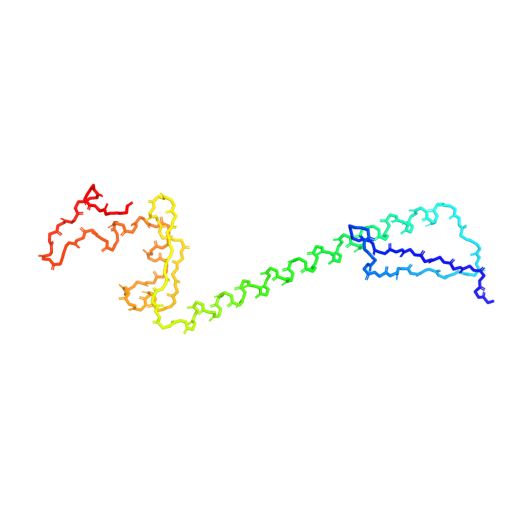C CA . VAL A 1 109 ? 22.121 -6.680 -19.361 1.00 91.12 109 VAL A CA 1
ATOM 835 C C . VAL A 1 109 ? 21.495 -6.262 -20.689 1.00 91.12 109 VAL A C 1
ATOM 837 O O . VAL A 1 109 ? 21.411 -7.071 -21.604 1.00 91.12 109 VAL A O 1
ATOM 840 N N . ILE A 1 110 ? 21.067 -5.006 -20.818 1.00 90.31 110 ILE A N 1
ATOM 841 C CA . ILE A 1 110 ? 20.327 -4.525 -21.993 1.00 90.31 110 ILE A CA 1
ATOM 842 C C . ILE A 1 110 ? 21.156 -3.521 -22.793 1.00 90.31 110 ILE A C 1
ATOM 844 O O . ILE A 1 110 ? 21.222 -3.626 -24.013 1.00 90.31 110 ILE A O 1
ATOM 848 N N . HIS A 1 111 ? 21.793 -2.543 -22.137 1.00 91.12 111 HIS A N 1
ATOM 849 C CA . HIS A 1 111 ? 22.495 -1.471 -22.858 1.00 91.12 111 HIS A CA 1
ATOM 850 C C . HIS A 1 111 ? 23.974 -1.765 -23.132 1.00 91.12 111 HIS A C 1
ATOM 852 O O . HIS A 1 111 ? 24.623 -0.927 -23.733 1.00 91.12 111 HIS A O 1
ATOM 858 N N . HIS A 1 112 ? 24.533 -2.909 -22.732 1.00 91.81 112 HIS A N 1
ATOM 859 C CA . HIS A 1 112 ? 25.987 -3.143 -22.762 1.00 91.81 112 HIS A CA 1
ATOM 860 C C . HIS A 1 112 ? 26.606 -3.171 -24.176 1.00 91.81 112 HIS A C 1
ATOM 862 O O . HIS A 1 112 ? 27.832 -3.151 -24.317 1.00 91.81 112 HIS A O 1
ATOM 868 N N . THR A 1 113 ? 25.791 -3.241 -25.235 1.00 93.12 113 THR A N 1
ATOM 869 C CA . THR A 1 113 ? 26.240 -3.381 -26.627 1.00 93.12 113 THR A CA 1
ATOM 870 C C . T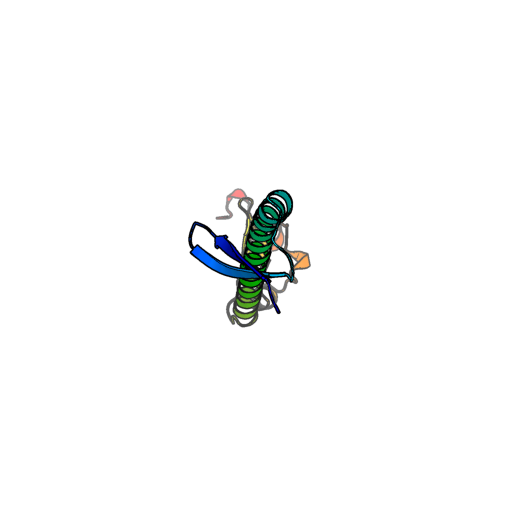HR A 1 113 ? 25.475 -2.445 -27.566 1.00 93.12 113 THR A C 1
ATOM 872 O O . THR A 1 113 ? 24.254 -2.326 -27.496 1.00 93.12 113 THR A O 1
ATOM 875 N N . LYS A 1 114 ? 26.208 -1.778 -28.465 1.00 89.69 114 LYS A N 1
ATOM 876 C CA . LYS A 1 114 ? 25.687 -0.916 -29.536 1.00 89.69 114 LYS A CA 1
ATOM 877 C C . LYS A 1 114 ? 25.113 -1.769 -30.688 1.00 89.69 114 LYS A C 1
ATOM 879 O O . LYS A 1 114 ? 25.472 -2.940 -30.812 1.00 89.69 114 LYS A O 1
ATOM 884 N N . PRO A 1 115 ? 24.266 -1.213 -31.581 1.00 87.88 115 PRO A N 1
ATOM 885 C CA . PRO A 1 115 ? 23.673 -1.976 -32.691 1.00 87.88 115 PRO A CA 1
ATOM 886 C C . PRO A 1 115 ? 24.681 -2.616 -33.660 1.00 87.88 115 PRO A C 1
ATOM 888 O O . PRO A 1 115 ? 24.352 -3.586 -34.334 1.00 87.88 115 PRO A O 1
ATOM 891 N N . ASP A 1 116 ? 25.900 -2.078 -33.739 1.00 92.94 116 ASP A N 1
ATOM 892 C CA . ASP A 1 116 ? 27.006 -2.603 -34.549 1.00 92.94 116 ASP A CA 1
ATOM 893 C C . ASP A 1 116 ? 27.816 -3.712 -33.846 1.00 92.94 116 ASP A C 1
ATOM 895 O O . ASP A 1 116 ? 28.769 -4.241 -34.418 1.00 92.94 116 ASP A O 1
ATOM 899 N N . GLY A 1 117 ? 27.440 -4.081 -32.618 1.00 89.94 117 GLY A N 1
ATOM 900 C CA . GLY A 1 117 ? 28.109 -5.098 -31.811 1.00 89.94 117 GLY A CA 1
ATOM 901 C C . GLY A 1 117 ? 29.252 -4.571 -30.939 1.00 89.94 117 GLY A C 1
ATOM 902 O O . GLY A 1 117 ? 29.808 -5.343 -30.156 1.00 89.94 117 GLY A O 1
ATOM 903 N N . ALA A 1 118 ? 29.607 -3.284 -31.022 1.00 91.81 118 ALA A N 1
ATOM 904 C CA . ALA A 1 118 ? 30.614 -2.704 -30.138 1.00 91.81 118 ALA A CA 1
ATOM 905 C C . ALA A 1 118 ? 30.109 -2.627 -28.688 1.00 91.81 118 ALA A C 1
ATOM 907 O O . ALA A 1 118 ? 28.912 -2.501 -28.433 1.00 91.81 118 ALA A O 1
ATOM 908 N N . ILE A 1 119 ? 31.023 -2.659 -27.717 1.00 92.81 119 ILE A N 1
ATOM 909 C CA . ILE A 1 119 ? 30.678 -2.405 -26.311 1.00 92.81 119 ILE A CA 1
ATOM 910 C C . ILE A 1 119 ? 30.160 -0.967 -26.191 1.00 92.81 119 ILE A C 1
ATOM 912 O O . ILE A 1 119 ? 30.763 -0.040 -26.738 1.00 92.81 119 ILE A O 1
ATOM 916 N N . TYR A 1 120 ? 29.051 -0.780 -25.479 1.00 93.00 120 TYR A N 1
ATOM 917 C CA . TYR A 1 120 ? 28.571 0.543 -25.099 1.00 93.00 120 TYR A CA 1
ATOM 918 C C . TYR A 1 120 ? 29.165 0.899 -23.728 1.00 93.00 120 TYR A C 1
ATOM 920 O O . TYR A 1 120 ? 28.852 0.212 -22.759 1.00 93.00 120 TYR A O 1
ATOM 928 N N . PRO A 1 121 ? 30.047 1.910 -23.610 1.00 92.19 121 PRO A N 1
ATOM 929 C CA . PRO A 1 121 ? 30.614 2.284 -22.318 1.00 92.19 121 PRO A CA 1
ATOM 930 C C . PRO A 1 121 ? 29.550 2.792 -21.337 1.00 92.19 121 PRO A C 1
ATOM 932 O O . PRO A 1 121 ? 28.626 3.513 -21.715 1.00 92.19 121 PRO A O 1
ATOM 935 N N . LYS A 1 122 ? 29.693 2.427 -20.059 1.00 89.00 122 LYS A N 1
ATOM 936 C CA . LYS A 1 122 ? 28.737 2.781 -19.000 1.00 89.00 122 LYS A CA 1
ATOM 937 C C . LYS A 1 122 ? 28.655 4.285 -18.744 1.00 89.00 122 LYS A C 1
ATOM 939 O O . LYS A 1 122 ? 27.585 4.790 -18.445 1.00 89.00 122 LYS A O 1
ATOM 944 N N . ASP A 1 123 ? 29.764 4.995 -18.887 1.00 90.06 123 ASP A N 1
ATOM 945 C CA . ASP A 1 123 ? 29.878 6.451 -18.763 1.00 90.06 123 ASP A CA 1
ATOM 946 C C . ASP A 1 123 ? 29.230 7.222 -19.925 1.00 90.06 123 ASP A C 1
ATOM 948 O O . ASP A 1 123 ? 28.900 8.396 -19.774 1.00 90.06 123 ASP A O 1
ATOM 952 N N . GLU A 1 124 ? 28.998 6.560 -21.062 1.00 89.12 124 GLU A N 1
ATOM 953 C CA . GLU A 1 124 ? 28.249 7.107 -22.200 1.00 89.12 124 GLU A CA 1
ATOM 954 C C . GLU A 1 124 ? 26.753 6.733 -22.158 1.00 89.12 124 GLU A C 1
ATOM 956 O O . GLU A 1 124 ? 25.978 7.183 -23.010 1.00 89.12 124 GLU A O 1
ATOM 961 N N . CYS A 1 125 ? 26.336 5.885 -21.211 1.00 85.25 125 CYS A N 1
ATOM 962 C CA . CYS A 1 125 ? 24.944 5.483 -21.036 1.00 85.25 125 CYS A CA 1
ATOM 963 C C . CYS A 1 125 ? 24.149 6.642 -20.408 1.00 85.25 125 CYS A C 1
ATOM 965 O O . CYS A 1 125 ? 24.562 7.173 -19.382 1.00 85.25 125 CYS A O 1
ATOM 967 N N . PRO A 1 126 ? 22.997 7.046 -20.976 1.00 80.44 126 PRO A N 1
ATOM 968 C CA . PRO A 1 126 ? 22.207 8.171 -20.466 1.00 80.44 126 PRO A CA 1
ATOM 969 C C . PRO A 1 126 ? 21.426 7.852 -19.178 1.00 80.44 126 PRO A C 1
ATOM 971 O O . PRO A 1 126 ? 20.652 8.695 -18.725 1.00 80.44 126 PRO A O 1
ATOM 974 N N . MET A 1 127 ? 21.585 6.640 -18.635 1.00 72.44 127 MET A N 1
ATOM 975 C CA . MET A 1 127 ? 21.013 6.187 -17.362 1.00 72.44 127 MET A CA 1
ATOM 976 C C . MET A 1 127 ? 22.112 6.084 -16.321 1.00 72.44 127 MET A C 1
ATOM 978 O O . MET A 1 127 ? 21.890 6.585 -15.201 1.00 72.44 127 MET A O 1
#

Secondary structure (DSSP, 8-state):
---EEEEEEEEETTEEEEEEEEEESSPPPHHHHHHHHHHHHHHHHHHHHHHHHHHHHHHHHHHHHHHHH-SS--EEE-TTSBEEEE-HHHHHHHT--HHHHBTSBHIIIIISB-TTS-B--GGG---

pLDDT: mean 92.75, std 3.8, range [72.44, 97.94]

Radius of gyration: 28.23 Å; Cα contacts (8 Å, |Δi|>4): 147; chains: 1; bounding box: 68×26×71 Å

Solvent-accessible surface area (backbone atoms only — not comparable to full-atom values): 7390 Å² total; per-residue (Å²): 120,80,64,32,76,50,78,41,66,17,54,54,98,89,41,75,79,46,72,52,76,49,78,32,74,50,78,82,51,70,66,56,55,53,51,49,53,56,50,26,50,52,49,25,51,49,52,50,54,50,51,55,50,51,53,51,50,51,50,51,56,48,50,51,50,51,45,61,66,37,83,62,59,45,68,43,61,49,100,81,42,20,26,71,48,64,25,63,30,26,27,67,74,73,71,45,59,60,88,80,40,55,74,36,46,40,50,80,76,68,51,41,49,42,100,88,68,46,76,37,58,75,91,76,47,97,117

Sequence (127 aa):
GVVAFAGYPLLKDQEIMGVMALFAKSPFSELTLNTLRMISDHIAMAIEGYQVHQAHQELSRQNERILASAGEGIFGLDLEGRATFMNPAAARLLGYEPEELIGRPVHDVIHHTKPDGAIYPKDECPM

Mean predicted aligned error: 6.96 Å

Foldseek 3Di:
DWDDKDWDFQDDPNDGPDIDMDIHNDDDDPVRVVVVNVVSPVVSVVVVVVVVVVVVVVVVVVVLVVLQPDCDWDWDADPQQATQDTYPNVCVVQVHDCVVGHRDRCCVPRVQADPVGDGDDPVNDPD